Protein AF-A0A496PVQ5-F1 (afdb_monomer)

Nearest PDB structures (foldseek):
  4nqi-assembly2_D  TM=3.383E-01  e=2.224E+00  Dictyostelium discoideum
  4u5a-assembly3_C  TM=3.146E-01  e=4.032E+00  Plasmodium berghei
  6d9h-assembly1_R  TM=3.063E-01  e=6.619E+00  Homo sapiens

pLDDT: mean 90.66, std 7.84, range [56.62, 97.88]

Solvent-accessible surface area (backbone atoms only — not comparable to full-atom values): 7578 Å² total; per-residue (Å²): 128,60,59,67,60,47,43,50,32,51,51,50,24,54,51,23,47,52,48,16,53,54,24,42,53,49,15,70,74,68,69,40,65,67,32,41,52,50,16,52,53,23,45,51,49,22,54,53,32,42,46,55,51,30,56,72,55,42,36,48,53,65,66,71,50,60,70,91,80,43,55,76,66,55,45,52,54,45,51,56,25,43,56,54,33,52,58,52,48,53,53,50,52,52,50,52,54,52,50,49,53,50,47,47,67,79,41,65,88,81,63,89,79,72,60,63,67,58,51,53,50,49,54,54,42,68,72,43,41,29,36,48,46,46,49,64,72,50,88,79,119

Mean predicted aligned error: 4.45 Å

Secondary structure (DSSP, 8-state):
--HHHHHHHHHHHHHHHHHHHHHHHHHHHH--HHHHHHHHHHHHHHHHHHIIIIITTSHHHHHHS-GGGS-HHHHHHHHHHHHHHHHHHHHHHHHHHHHHHHHHHHTTTT----SHHHHHHHHHHHHHHHHHHHHHH-S--

Sequence (141 aa):
MSRSVRRAGVLLNYGSLVLMLVFFYAAKQTHANEFLIISVLALIVTIASCLYVHGKTGLWRLVHTNIENLDERETQVVHISLRRSYSAFSILCLLVILASELIEEYMSGTINISLLPAFACLLYLAHTLPSSLIAWTEREV

Foldseek 3Di:
DALVVLLVLLCLLVVLLVLLVVLVQVCVQPVDVVSVVSNVVSVVSNVVSCCVNCVVQCLLVLLPPDLVPDDPVSNVLNVVLLVVLVVVLVVVVVVLVVVVV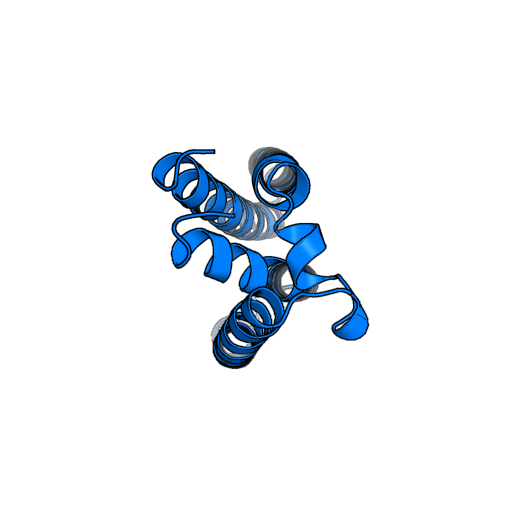VCCVVVPPRGDDDCVSVVVSSVVSNSCRSSSSCSNPDRHD

Radius of gyration: 17.24 Å; Cα contacts (8 Å, |Δi|>4): 117; chains: 1; bounding box: 43×27×49 Å

Structure (mmCIF, N/CA/C/O backbone):
data_AF-A0A496PVQ5-F1
#
_entry.id   AF-A0A496PVQ5-F1
#
loop_
_atom_site.group_PDB
_atom_site.id
_atom_site.type_symbol
_atom_site.label_atom_id
_atom_site.label_alt_id
_atom_site.label_comp_id
_atom_site.label_asym_id
_atom_site.label_entity_id
_atom_site.label_seq_id
_atom_site.pdbx_PDB_ins_code
_atom_site.Cartn_x
_atom_site.Cartn_y
_atom_site.Cartn_z
_atom_site.occupancy
_atom_site.B_iso_or_equiv
_atom_site.auth_seq_id
_atom_site.auth_comp_id
_atom_site.auth_asym_id
_atom_site.auth_atom_id
_atom_site.pdbx_PDB_model_num
ATOM 1 N N . MET A 1 1 ? -18.546 6.841 8.313 1.00 77.81 1 MET A N 1
ATOM 2 C CA . MET A 1 1 ? -18.430 6.453 6.880 1.00 77.81 1 MET A CA 1
ATOM 3 C C . MET A 1 1 ? -18.984 5.043 6.723 1.00 77.81 1 MET A C 1
ATOM 5 O O . MET A 1 1 ? -18.777 4.256 7.636 1.00 77.81 1 MET A O 1
ATOM 9 N N . SER A 1 2 ? -19.698 4.702 5.641 1.00 85.06 2 SER A N 1
ATOM 10 C CA . SER A 1 2 ? -20.220 3.330 5.505 1.00 85.06 2 SER A CA 1
ATOM 11 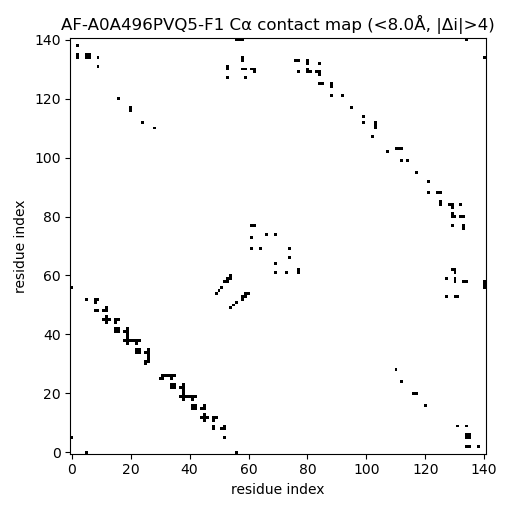C C . SER A 1 2 ? -19.080 2.318 5.325 1.00 85.06 2 SER A C 1
ATOM 13 O O . SER A 1 2 ? -18.033 2.630 4.747 1.00 85.06 2 SER A O 1
ATOM 15 N N . ARG A 1 3 ? -19.278 1.085 5.810 1.00 84.31 3 ARG A N 1
ATOM 16 C CA . ARG A 1 3 ? -18.266 0.015 5.758 1.00 84.31 3 ARG A CA 1
ATOM 17 C C . ARG A 1 3 ? -17.785 -0.267 4.331 1.00 84.31 3 ARG A C 1
ATOM 19 O O . ARG A 1 3 ? -16.593 -0.467 4.116 1.00 84.31 3 ARG A O 1
ATOM 26 N N . SER A 1 4 ? -18.697 -0.252 3.358 1.00 88.31 4 SER A N 1
ATOM 27 C CA . SER A 1 4 ? -18.379 -0.497 1.946 1.00 88.31 4 SER A CA 1
ATOM 28 C C . SER A 1 4 ? -17.478 0.588 1.361 1.00 88.31 4 SER A C 1
ATOM 30 O O . SER A 1 4 ? -16.488 0.265 0.712 1.00 88.31 4 SER A O 1
ATOM 32 N N . VAL A 1 5 ? -17.756 1.864 1.655 1.00 89.69 5 VAL A N 1
ATOM 33 C CA . VAL A 1 5 ? -16.930 2.993 1.189 1.00 89.69 5 VAL A CA 1
ATOM 34 C C . VAL A 1 5 ? -15.532 2.930 1.802 1.00 89.69 5 VAL A C 1
ATOM 36 O O . VAL A 1 5 ? -14.542 3.177 1.120 1.00 89.69 5 VAL A O 1
ATOM 39 N N . ARG A 1 6 ? -15.422 2.523 3.071 1.00 89.00 6 ARG A N 1
ATOM 40 C CA . ARG A 1 6 ? -14.129 2.355 3.745 1.00 89.00 6 ARG A CA 1
ATOM 41 C C . ARG A 1 6 ? -13.277 1.255 3.127 1.00 89.00 6 ARG A C 1
ATOM 43 O O . ARG A 1 6 ? -12.102 1.478 2.864 1.00 89.00 6 ARG A O 1
ATOM 50 N N . ARG A 1 7 ? -13.876 0.099 2.840 1.00 91.31 7 ARG A N 1
ATOM 51 C CA . ARG A 1 7 ? -13.192 -1.009 2.157 1.00 91.31 7 ARG A CA 1
ATOM 52 C C . ARG A 1 7 ? -12.761 -0.631 0.747 1.00 91.31 7 ARG A C 1
ATOM 54 O O . ARG A 1 7 ? -11.627 -0.907 0.378 1.00 91.31 7 ARG A O 1
ATOM 61 N N . ALA A 1 8 ? -13.635 0.038 -0.007 1.00 93.12 8 ALA A N 1
ATOM 62 C CA . ALA A 1 8 ? -13.294 0.553 -1.329 1.00 93.12 8 ALA A CA 1
ATOM 63 C C . ALA A 1 8 ? -12.118 1.539 -1.259 1.00 93.12 8 ALA A C 1
ATOM 65 O O . ALA A 1 8 ? -11.221 1.471 -2.088 1.00 93.12 8 ALA A O 1
ATOM 66 N N . GLY A 1 9 ? -12.078 2.389 -0.230 1.00 93.38 9 GLY A N 1
ATOM 67 C CA . GLY A 1 9 ? -10.959 3.292 0.017 1.00 93.38 9 GLY A CA 1
ATOM 68 C C . GLY A 1 9 ? -9.635 2.571 0.291 1.00 93.38 9 GLY A C 1
ATOM 69 O O . GLY A 1 9 ? -8.621 2.942 -0.289 1.00 93.38 9 GLY A O 1
ATOM 70 N N . VAL A 1 10 ? -9.638 1.522 1.123 1.00 94.56 10 VAL A N 1
ATOM 71 C CA . VAL A 1 10 ? -8.440 0.694 1.377 1.00 94.56 10 VAL A CA 1
ATOM 72 C C . VAL A 1 10 ? -7.976 -0.003 0.093 1.00 94.56 10 VAL A C 1
ATOM 74 O O . VAL A 1 10 ? -6.787 -0.000 -0.216 1.00 94.56 10 VAL A O 1
ATOM 77 N N . LEU A 1 11 ? -8.908 -0.563 -0.687 1.00 95.56 11 LEU A N 1
ATOM 78 C CA . LEU A 1 11 ? -8.588 -1.195 -1.971 1.00 95.56 11 LEU A CA 1
ATOM 79 C C . LEU A 1 11 ? -8.011 -0.194 -2.972 1.00 95.56 11 LEU A C 1
ATOM 81 O O . LEU A 1 11 ? -7.039 -0.512 -3.648 1.00 95.56 11 LEU A O 1
ATOM 85 N N . LEU A 1 12 ? -8.581 1.010 -3.048 1.00 96.25 12 LEU A N 1
ATOM 86 C CA . LEU A 1 12 ? -8.066 2.081 -3.893 1.00 96.25 12 LEU A CA 1
ATOM 87 C C . LEU A 1 12 ? -6.647 2.470 -3.474 1.00 96.25 12 LEU A C 1
ATOM 89 O O . LEU A 1 12 ? -5.794 2.608 -4.339 1.00 96.25 12 LEU A O 1
ATOM 93 N N . ASN A 1 13 ? -6.395 2.599 -2.170 1.00 96.25 13 ASN A N 1
ATOM 94 C CA . ASN A 1 13 ? -5.096 2.985 -1.630 1.00 96.25 13 ASN A CA 1
ATOM 95 C C . ASN A 1 13 ? -3.995 1.960 -1.945 1.00 96.25 13 ASN A C 1
ATOM 97 O O . ASN A 1 13 ? -2.939 2.315 -2.465 1.00 96.25 13 ASN A O 1
ATOM 101 N N . TYR A 1 14 ? -4.246 0.676 -1.687 1.00 95.88 14 TYR A N 1
ATOM 102 C CA . TYR A 1 14 ? -3.270 -0.368 -2.001 1.00 95.88 14 TYR A CA 1
ATOM 103 C C . TYR A 1 14 ? -3.179 -0.656 -3.498 1.00 95.88 14 TYR A C 1
ATOM 105 O O . TYR A 1 14 ? -2.087 -0.912 -4.002 1.00 95.88 14 TYR A O 1
ATOM 113 N N . GLY A 1 15 ? -4.284 -0.535 -4.234 1.00 96.94 15 GLY A N 1
ATOM 114 C CA . GLY A 1 15 ? -4.278 -0.601 -5.692 1.00 96.94 15 GLY A CA 1
ATOM 115 C C . GLY A 1 15 ? -3.414 0.500 -6.308 1.00 96.94 15 GLY A C 1
ATOM 116 O O . GLY A 1 15 ? -2.581 0.214 -7.164 1.00 96.94 15 GLY A O 1
ATOM 117 N N . SER A 1 16 ? -3.542 1.745 -5.838 1.00 97.06 16 SER A N 1
ATOM 118 C CA . SER A 1 16 ? -2.723 2.860 -6.321 1.00 97.06 16 SER A CA 1
ATOM 119 C C . SER A 1 16 ? -1.255 2.731 -5.916 1.00 97.06 16 SER A C 1
ATOM 121 O O . SER A 1 16 ? -0.390 3.085 -6.712 1.00 97.06 16 SER A O 1
ATOM 123 N N . LEU A 1 17 ? -0.955 2.164 -4.743 1.00 96.81 17 LEU A N 1
ATOM 124 C CA . LEU A 1 17 ? 0.420 1.882 -4.318 1.00 96.81 17 LEU A CA 1
ATOM 125 C C . LEU A 1 17 ? 1.097 0.849 -5.234 1.00 96.81 17 LEU A C 1
ATOM 127 O O . LEU A 1 17 ? 2.230 1.050 -5.670 1.00 96.81 17 LEU A O 1
ATOM 131 N N . VAL A 1 18 ? 0.394 -0.238 -5.568 1.00 96.19 18 VAL A N 1
ATOM 132 C CA . VAL A 1 18 ? 0.900 -1.261 -6.498 1.00 96.19 18 VAL A CA 1
ATOM 133 C C . VAL A 1 18 ? 1.077 -0.680 -7.899 1.00 96.19 18 VAL A C 1
ATOM 135 O O . VAL A 1 18 ? 2.125 -0.882 -8.507 1.00 96.19 18 VAL A O 1
ATOM 138 N N . LEU A 1 19 ? 0.097 0.083 -8.399 1.00 96.75 19 LEU A N 1
ATOM 139 C CA . LEU A 1 19 ? 0.209 0.758 -9.697 1.00 96.75 19 LEU A CA 1
ATOM 140 C C . LEU A 1 19 ? 1.419 1.691 -9.731 1.00 96.75 19 LEU A C 1
ATOM 142 O O . LEU A 1 19 ? 2.192 1.647 -10.683 1.00 96.75 19 LEU A O 1
ATOM 146 N N . MET A 1 20 ? 1.620 2.485 -8.678 1.00 96.81 20 MET A N 1
ATOM 147 C CA . MET A 1 20 ? 2.787 3.349 -8.558 1.00 96.81 20 MET A CA 1
ATOM 148 C C . MET A 1 20 ? 4.087 2.539 -8.674 1.00 96.81 20 MET A C 1
ATOM 150 O O . MET A 1 20 ? 4.944 2.908 -9.470 1.00 96.81 20 MET A O 1
ATOM 154 N N . LEU A 1 21 ? 4.229 1.417 -7.958 1.00 95.12 21 LEU A N 1
ATOM 155 C CA . LEU A 1 21 ? 5.433 0.578 -8.045 1.00 95.12 21 LEU A CA 1
ATOM 156 C C . LEU A 1 21 ? 5.660 0.029 -9.456 1.00 95.12 21 LEU A C 1
ATOM 158 O O . LEU A 1 21 ? 6.764 0.133 -9.988 1.00 95.12 21 LEU A O 1
ATOM 162 N N . VAL A 1 22 ? 4.621 -0.538 -10.071 1.00 94.69 22 VAL A N 1
ATOM 163 C CA . VAL A 1 22 ? 4.708 -1.140 -11.408 1.00 94.69 22 VAL A CA 1
ATOM 16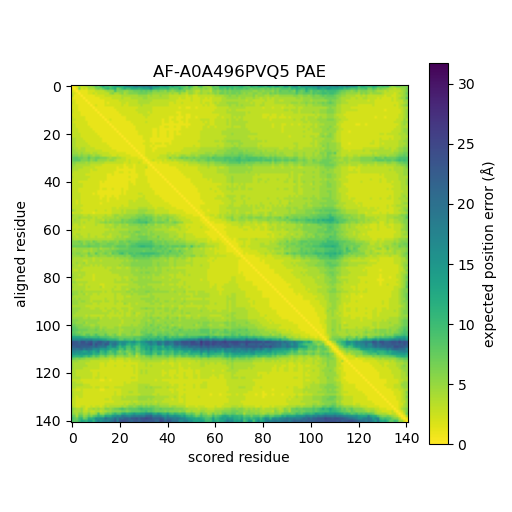4 C C . VAL A 1 22 ? 5.132 -0.098 -12.442 1.00 94.69 22 VAL A C 1
ATOM 166 O O . VAL A 1 22 ? 6.082 -0.325 -13.192 1.00 94.69 22 VAL A O 1
ATOM 169 N N . PHE A 1 23 ? 4.478 1.065 -12.453 1.00 96.38 23 PHE A N 1
ATOM 170 C CA . PHE A 1 23 ? 4.795 2.129 -13.402 1.00 96.38 23 PHE A CA 1
ATOM 171 C C . PHE A 1 23 ? 6.143 2.791 -13.119 1.00 96.38 23 PHE A C 1
ATOM 173 O O . PHE A 1 23 ? 6.836 3.155 -14.066 1.00 96.38 23 PHE A O 1
ATOM 180 N N . PHE A 1 24 ? 6.570 2.881 -11.857 1.00 94.56 24 PHE A N 1
ATOM 181 C CA . PHE A 1 24 ? 7.910 3.352 -11.515 1.00 94.56 24 PHE A CA 1
ATOM 182 C C . PHE A 1 24 ? 8.993 2.454 -12.126 1.00 94.56 24 PHE A C 1
ATOM 184 O O . PHE A 1 24 ? 9.916 2.946 -12.779 1.00 94.56 24 PHE A O 1
ATOM 191 N N . TYR A 1 25 ? 8.877 1.132 -11.963 1.00 91.38 25 TYR A N 1
ATOM 192 C CA . TYR A 1 25 ? 9.840 0.201 -12.553 1.00 91.38 25 TYR A CA 1
ATOM 193 C C . TYR A 1 25 ? 9.754 0.179 -14.082 1.00 91.38 25 TYR A C 1
ATOM 195 O O . TYR A 1 25 ? 10.794 0.181 -14.737 1.00 91.38 25 TYR A O 1
ATOM 203 N N . ALA A 1 26 ? 8.554 0.248 -14.668 1.00 92.12 26 ALA A N 1
ATOM 204 C CA . ALA A 1 26 ? 8.392 0.359 -16.119 1.00 92.12 26 ALA A CA 1
ATOM 205 C C . ALA A 1 26 ? 9.054 1.630 -16.679 1.00 92.12 26 ALA A C 1
ATOM 207 O O . ALA A 1 26 ? 9.765 1.563 -17.684 1.00 92.12 26 ALA A O 1
ATOM 208 N N . ALA A 1 27 ? 8.891 2.773 -16.003 1.00 93.56 27 ALA A N 1
ATOM 209 C CA . ALA A 1 27 ? 9.550 4.028 -16.356 1.00 93.56 27 ALA A CA 1
ATOM 210 C C . ALA A 1 27 ? 11.076 3.908 -16.269 1.00 93.56 27 ALA A C 1
ATOM 212 O O . ALA A 1 27 ? 11.779 4.369 -17.165 1.00 93.56 27 ALA A O 1
ATOM 213 N N . LYS A 1 28 ? 11.594 3.245 -15.225 1.00 89.62 28 LYS A N 1
ATOM 214 C CA . LYS A 1 28 ? 13.036 3.021 -15.056 1.00 89.62 28 LYS A CA 1
ATOM 215 C C . LYS A 1 28 ? 13.629 2.174 -16.187 1.00 89.62 28 LYS A C 1
ATOM 217 O O . LYS A 1 28 ? 14.743 2.462 -16.603 1.00 89.62 28 LYS A O 1
ATOM 222 N N . GLN A 1 29 ? 12.901 1.167 -16.673 1.00 89.12 29 GLN A N 1
ATOM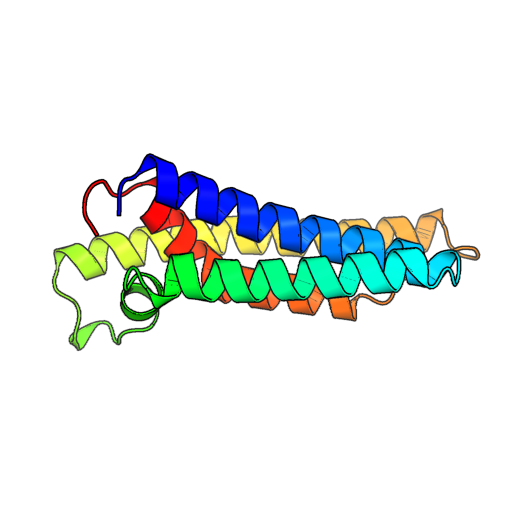 223 C CA . GLN A 1 29 ? 13.391 0.268 -17.727 1.00 89.12 29 GLN A CA 1
ATOM 224 C C . GLN A 1 29 ? 13.270 0.839 -19.135 1.00 89.12 29 GLN A C 1
ATOM 226 O O . GLN A 1 29 ? 14.147 0.648 -19.968 1.00 89.12 29 GLN A O 1
ATOM 231 N N . THR A 1 30 ? 12.157 1.506 -19.423 1.00 91.81 30 THR A N 1
ATOM 232 C CA . THR A 1 30 ? 11.867 2.004 -20.776 1.00 9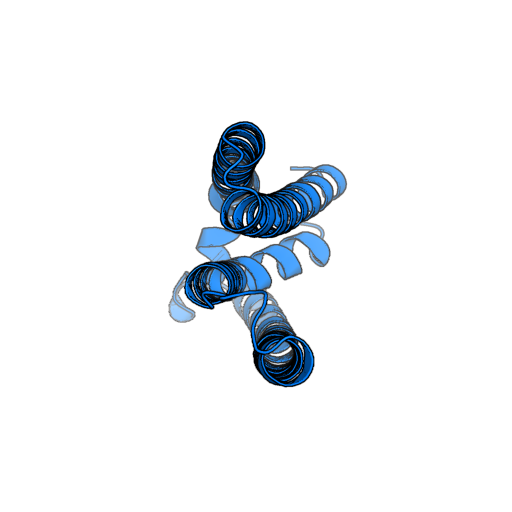1.81 30 THR A CA 1
ATOM 233 C C . THR A 1 30 ? 12.350 3.431 -20.999 1.00 91.81 30 THR A C 1
ATOM 235 O O . THR A 1 30 ? 12.372 3.893 -22.135 1.00 91.81 30 THR A O 1
ATOM 238 N N . HIS A 1 31 ? 12.691 4.149 -19.923 1.00 89.38 31 HIS A N 1
ATOM 239 C CA . HIS A 1 31 ? 12.946 5.591 -19.919 1.00 89.38 31 HIS A CA 1
ATOM 240 C C . HIS A 1 31 ? 11.774 6.429 -20.468 1.00 89.38 31 HIS A C 1
ATOM 242 O O . HIS A 1 31 ? 11.951 7.591 -20.835 1.00 89.38 31 HIS A O 1
ATOM 248 N N . ALA A 1 32 ? 10.561 5.865 -20.513 1.00 94.56 32 ALA A N 1
ATOM 249 C CA . ALA A 1 32 ? 9.378 6.555 -21.005 1.00 94.56 32 ALA A CA 1
ATOM 250 C C . ALA A 1 32 ? 8.787 7.482 -19.931 1.00 94.56 32 ALA A C 1
ATOM 252 O O . ALA A 1 32 ? 8.356 7.041 -18.860 1.00 94.56 32 ALA A O 1
ATOM 253 N N . ASN A 1 3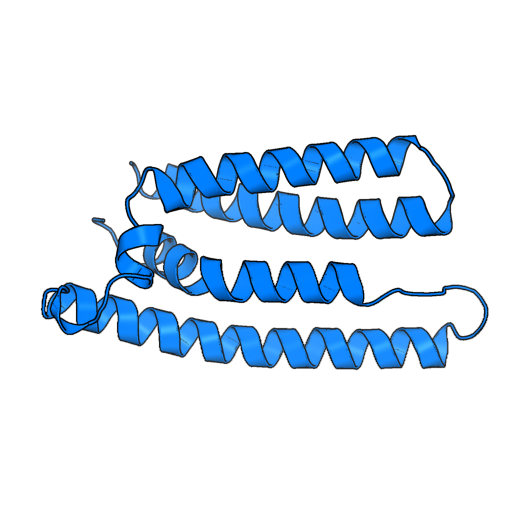3 ? 8.701 8.775 -20.254 1.00 95.50 33 ASN A N 1
ATOM 254 C CA . ASN A 1 33 ? 8.141 9.797 -19.363 1.00 95.50 33 ASN A CA 1
ATOM 255 C C . ASN A 1 33 ? 6.664 9.545 -19.017 1.00 95.50 33 ASN A C 1
ATOM 257 O O . ASN A 1 33 ? 6.218 9.908 -17.932 1.00 95.50 33 ASN A O 1
ATOM 261 N N . GLU A 1 34 ? 5.908 8.898 -19.905 1.00 96.62 34 GLU A N 1
ATOM 262 C CA . GLU A 1 34 ? 4.492 8.576 -19.694 1.00 96.62 34 GLU A CA 1
ATOM 263 C C . GLU A 1 34 ? 4.286 7.692 -18.457 1.00 96.62 34 GLU A C 1
ATOM 265 O O . GLU A 1 34 ? 3.443 7.990 -17.610 1.00 96.62 34 GLU A O 1
ATOM 270 N N . PHE A 1 35 ? 5.111 6.655 -18.286 1.00 97.12 35 PHE A N 1
ATOM 271 C CA . PHE A 1 35 ? 5.041 5.786 -17.111 1.00 97.12 35 PHE A CA 1
ATOM 272 C C . PHE A 1 35 ? 5.453 6.512 -15.832 1.00 97.12 35 PHE A C 1
ATOM 274 O O . PHE A 1 35 ? 4.861 6.277 -14.780 1.00 97.12 35 PHE A O 1
ATOM 281 N N . LEU A 1 36 ? 6.410 7.441 -15.913 1.00 95.94 36 LEU A N 1
ATOM 282 C CA . LEU A 1 36 ? 6.779 8.268 -14.767 1.00 95.94 36 LEU A CA 1
ATOM 283 C C . LEU A 1 36 ? 5.609 9.164 -14.338 1.00 95.94 36 LEU A C 1
ATOM 285 O O . LEU A 1 36 ? 5.299 9.237 -13.151 1.00 95.94 36 LEU A O 1
ATOM 289 N N . ILE A 1 37 ? 4.919 9.795 -15.293 1.00 97.19 37 ILE A N 1
ATOM 290 C CA . ILE A 1 37 ? 3.736 10.623 -15.020 1.00 97.19 37 ILE A CA 1
ATOM 291 C C . ILE A 1 37 ? 2.643 9.781 -14.352 1.00 97.19 37 ILE A C 1
ATOM 293 O O . ILE A 1 37 ? 2.110 10.185 -13.317 1.00 97.19 37 ILE A O 1
ATOM 297 N N . ILE A 1 38 ? 2.347 8.590 -14.883 1.00 97.44 38 ILE A N 1
ATOM 298 C CA . ILE A 1 38 ? 1.352 7.681 -14.294 1.00 97.44 38 ILE A CA 1
ATOM 299 C C . ILE A 1 38 ? 1.765 7.262 -12.877 1.00 97.44 38 ILE A C 1
ATOM 301 O O . ILE A 1 38 ? 0.933 7.277 -11.970 1.00 97.44 38 ILE A O 1
ATOM 305 N N . SER A 1 39 ? 3.044 6.949 -12.653 1.00 96.62 39 SER A N 1
ATOM 306 C CA . SER A 1 39 ? 3.575 6.615 -11.328 1.00 96.62 39 SER A CA 1
ATOM 307 C C . SER A 1 39 ? 3.378 7.759 -10.329 1.00 96.62 39 SER A C 1
ATOM 309 O O . SER A 1 39 ? 2.960 7.523 -9.197 1.00 96.62 39 SER A O 1
ATOM 311 N N . VAL A 1 40 ? 3.660 9.001 -10.727 1.00 97.06 40 VAL A N 1
ATOM 312 C CA . VAL A 1 40 ? 3.483 10.181 -9.866 1.00 97.06 40 VAL A CA 1
ATOM 313 C C . VAL A 1 40 ? 2.003 10.418 -9.561 1.00 97.06 40 VAL A C 1
ATOM 315 O O . VAL A 1 40 ? 1.647 10.666 -8.409 1.00 97.06 40 VAL A O 1
ATOM 318 N N . LEU A 1 41 ? 1.117 10.281 -10.551 1.00 97.88 41 LEU A N 1
ATOM 319 C CA . LEU A 1 41 ? -0.329 10.380 -10.333 1.00 97.88 41 LEU A CA 1
ATOM 320 C C . LEU A 1 41 ? -0.830 9.295 -9.372 1.00 97.88 41 LEU A C 1
ATOM 322 O O . LEU A 1 41 ? -1.593 9.591 -8.453 1.00 97.88 41 LEU A O 1
ATOM 326 N N . ALA A 1 42 ? -0.363 8.056 -9.527 1.00 97.75 42 ALA A N 1
ATOM 327 C CA . ALA A 1 42 ? -0.694 6.956 -8.628 1.00 97.75 42 ALA A CA 1
ATOM 328 C C . ALA A 1 42 ? -0.192 7.210 -7.193 1.00 97.75 42 ALA A C 1
ATOM 330 O O . ALA A 1 42 ? -0.906 6.913 -6.231 1.00 97.75 42 ALA A O 1
ATOM 331 N N . LEU A 1 43 ? 0.980 7.832 -7.024 1.00 97.12 43 LEU A N 1
ATOM 332 C CA . LEU A 1 43 ? 1.469 8.272 -5.714 1.00 97.12 43 LEU A CA 1
ATOM 333 C C . LEU A 1 43 ? 0.549 9.334 -5.093 1.00 97.12 43 LEU A C 1
ATOM 335 O O . LEU A 1 43 ? 0.174 9.210 -3.927 1.00 97.12 43 LEU A O 1
ATOM 339 N N . ILE A 1 44 ? 0.125 10.341 -5.863 1.00 97.88 44 ILE A N 1
ATOM 340 C CA . ILE A 1 44 ? -0.809 11.377 -5.390 1.00 97.88 44 ILE A CA 1
ATOM 341 C C . ILE A 1 44 ? -2.135 10.746 -4.951 1.00 97.88 44 ILE A C 1
ATOM 343 O O . ILE A 1 44 ? -2.638 11.065 -3.874 1.00 97.88 44 ILE A O 1
ATOM 347 N N . VAL A 1 45 ? -2.678 9.808 -5.733 1.00 97.56 45 VAL A N 1
ATOM 348 C CA . VAL A 1 45 ? -3.896 9.062 -5.374 1.00 97.56 45 VAL A CA 1
ATOM 349 C C . VAL A 1 45 ? -3.683 8.233 -4.107 1.00 97.56 45 VAL A C 1
ATOM 351 O O . VAL A 1 45 ? -4.566 8.198 -3.249 1.00 97.56 45 VAL A O 1
ATOM 354 N N . THR A 1 46 ? -2.511 7.618 -3.933 1.00 96.88 46 THR A N 1
ATOM 355 C CA . THR A 1 46 ? -2.161 6.870 -2.714 1.00 96.88 46 THR A CA 1
ATOM 356 C C . THR A 1 46 ? -2.157 7.790 -1.496 1.00 96.88 46 THR A C 1
ATOM 358 O O . THR A 1 46 ? -2.797 7.489 -0.493 1.00 96.88 46 THR A O 1
ATOM 361 N N . ILE A 1 47 ? -1.526 8.960 -1.583 1.00 95.75 47 ILE A N 1
ATOM 362 C CA . ILE A 1 47 ? -1.495 9.930 -0.482 1.00 95.75 47 ILE A CA 1
ATOM 363 C C . ILE A 1 47 ? -2.903 10.469 -0.192 1.00 95.75 47 ILE A C 1
ATOM 365 O O . ILE A 1 47 ? -3.341 10.469 0.959 1.00 95.75 47 ILE A O 1
ATOM 369 N N . ALA A 1 48 ? -3.649 10.881 -1.219 1.00 96.00 48 ALA A N 1
ATOM 370 C CA . ALA A 1 48 ? -4.994 11.429 -1.060 1.00 96.00 48 ALA A CA 1
ATOM 371 C C . ALA A 1 48 ? -5.968 10.401 -0.461 1.00 96.00 48 ALA A C 1
ATOM 373 O O . ALA A 1 48 ? -6.702 10.709 0.481 1.00 96.00 48 ALA A O 1
ATOM 374 N N . SER A 1 49 ? -5.943 9.162 -0.961 1.00 95.12 49 SER A N 1
ATOM 375 C CA . SER A 1 49 ? -6.739 8.064 -0.404 1.00 95.12 49 SER A CA 1
ATOM 376 C C . SER A 1 49 ? -6.308 7.723 1.020 1.00 95.12 49 SER A C 1
ATOM 378 O O . SER A 1 49 ? -7.172 7.479 1.856 1.00 95.12 49 SER A O 1
ATOM 380 N N . CYS A 1 50 ? -5.012 7.796 1.339 1.00 93.88 50 CYS A N 1
ATOM 381 C CA . CYS A 1 50 ? -4.512 7.572 2.691 1.00 93.88 50 CYS A CA 1
ATOM 382 C C . CYS A 1 50 ? -5.114 8.575 3.682 1.00 93.88 50 CYS A C 1
ATOM 384 O O . CYS A 1 50 ? -5.698 8.194 4.697 1.00 93.88 50 CYS A O 1
ATOM 386 N N . LEU A 1 51 ? -5.029 9.867 3.359 1.00 93.56 51 LEU A N 1
ATOM 387 C CA . LEU A 1 51 ? -5.564 10.941 4.196 1.00 93.56 51 LEU A CA 1
ATOM 388 C C . LEU A 1 51 ? -7.085 10.828 4.351 1.00 93.56 51 LEU A C 1
ATOM 390 O O . LEU A 1 51 ? -7.619 11.007 5.448 1.00 93.56 51 LEU A O 1
ATOM 394 N N . TYR A 1 52 ? -7.788 10.481 3.273 1.00 92.06 52 TYR A N 1
ATOM 395 C CA . TYR A 1 52 ? -9.236 10.304 3.302 1.00 92.06 52 TYR A CA 1
ATOM 396 C C . TYR A 1 52 ? -9.664 9.082 4.124 1.00 92.06 52 TYR A C 1
ATOM 398 O O . TYR A 1 52 ? -10.591 9.173 4.925 1.00 92.06 52 TYR A O 1
ATOM 406 N N . VAL A 1 53 ? -9.008 7.936 3.944 1.00 91.56 53 VAL A N 1
ATOM 407 C CA . VAL A 1 53 ? -9.407 6.677 4.582 1.00 91.56 53 VAL A CA 1
ATOM 408 C C . VAL A 1 53 ? -8.906 6.597 6.008 1.00 91.56 53 VAL A C 1
ATOM 410 O O . VAL A 1 53 ? -9.694 6.247 6.875 1.00 91.56 53 VAL A O 1
ATOM 413 N N . HIS A 1 54 ? -7.645 6.922 6.276 1.00 91.69 54 HIS A N 1
ATOM 414 C CA . HIS A 1 54 ? -7.033 6.742 7.594 1.00 91.69 54 HIS A CA 1
ATOM 415 C C . HIS A 1 54 ? -7.109 8.005 8.447 1.00 91.69 54 HIS A C 1
ATOM 417 O O . HIS A 1 54 ? -7.400 7.919 9.640 1.00 91.69 54 HIS A O 1
ATOM 423 N N . GLY A 1 55 ? -6.898 9.175 7.840 1.00 88.31 55 GLY A N 1
ATOM 424 C CA . GLY A 1 55 ? -6.969 10.458 8.538 1.00 88.31 55 GLY A CA 1
ATOM 425 C C . GLY A 1 55 ? -8.401 10.813 8.936 1.00 88.31 55 GLY A C 1
ATOM 426 O O . GLY A 1 55 ? -8.701 10.971 10.117 1.00 88.31 55 GLY A O 1
ATOM 427 N N . LYS A 1 56 ? -9.318 10.884 7.962 1.00 86.56 56 LYS A N 1
ATOM 428 C CA . LYS A 1 56 ? -10.698 11.353 8.200 1.00 86.56 56 LYS A CA 1
ATOM 429 C C . LYS A 1 56 ? -11.534 10.418 9.079 1.00 86.56 56 LYS A C 1
ATOM 431 O O . LYS A 1 56 ? -12.455 10.879 9.743 1.00 86.56 56 LYS A O 1
ATOM 436 N N . THR A 1 57 ? -11.257 9.116 9.065 1.00 85.94 57 THR A N 1
ATOM 437 C CA . THR A 1 57 ? -12.007 8.135 9.871 1.00 85.94 57 THR A CA 1
ATOM 438 C C . THR A 1 57 ? -11.470 7.982 11.292 1.00 85.94 57 THR A C 1
ATOM 440 O O . THR A 1 57 ? -12.038 7.220 12.061 1.00 85.94 57 THR A O 1
ATOM 443 N N . GLY A 1 58 ? -10.363 8.645 11.642 1.00 87.25 58 GLY A N 1
ATOM 444 C CA . GLY A 1 58 ? -9.721 8.479 12.947 1.00 87.25 58 GLY A CA 1
ATOM 445 C C . GLY A 1 58 ? -8.983 7.148 13.127 1.00 87.25 58 GLY A C 1
ATOM 446 O O . GLY A 1 58 ? -8.324 6.966 14.147 1.00 87.25 58 GLY A O 1
ATOM 447 N N . LEU A 1 59 ? -9.005 6.247 12.135 1.00 89.56 59 LEU A N 1
ATOM 448 C CA . LEU A 1 59 ? -8.276 4.975 12.182 1.00 89.56 59 LEU A CA 1
ATOM 449 C C . LEU A 1 59 ? -6.770 5.163 12.359 1.00 89.56 59 LEU A C 1
ATOM 451 O O . LEU A 1 59 ? -6.126 4.371 13.043 1.00 89.56 59 LEU A O 1
ATOM 455 N N . TRP A 1 60 ? -6.209 6.215 11.753 1.00 92.44 60 TRP A N 1
ATOM 456 C CA . TRP A 1 60 ? -4.805 6.562 11.945 1.00 92.44 60 TRP A CA 1
ATOM 457 C C . TRP A 1 60 ? -4.506 6.849 13.416 1.00 92.44 60 TRP A C 1
ATOM 459 O O . TRP A 1 60 ? -3.558 6.297 13.971 1.00 92.44 60 TRP A O 1
ATOM 469 N N . ARG A 1 61 ? -5.352 7.671 14.053 1.00 92.19 61 ARG A N 1
ATOM 470 C CA . ARG A 1 61 ? -5.238 8.014 15.473 1.00 92.19 61 ARG A CA 1
ATOM 471 C C . ARG A 1 61 ? -5.362 6.762 16.331 1.00 92.19 61 ARG A C 1
ATOM 473 O O . ARG A 1 61 ? -4.518 6.565 17.189 1.00 92.19 61 ARG A O 1
ATOM 480 N N . LEU A 1 62 ? -6.352 5.911 16.071 1.00 91.81 62 LEU A N 1
ATOM 481 C CA . LEU A 1 62 ? -6.602 4.700 16.856 1.0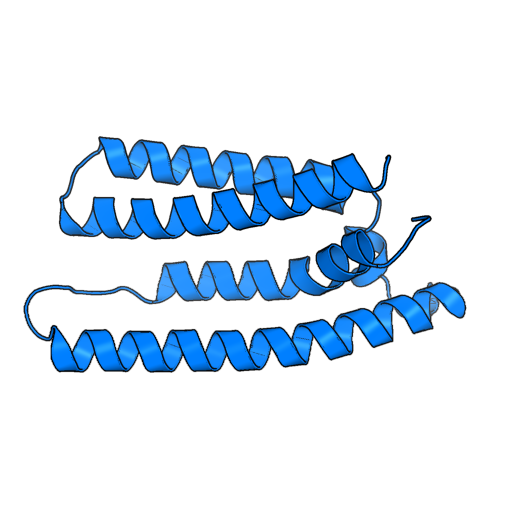0 91.81 62 LEU A CA 1
ATOM 482 C C . LEU A 1 62 ? -5.362 3.793 16.946 1.00 91.81 62 LEU A C 1
ATOM 484 O O . LEU A 1 62 ? -5.025 3.315 18.020 1.00 91.81 62 LEU A O 1
ATOM 488 N N . VAL A 1 63 ? -4.648 3.599 15.834 1.00 93.00 63 VAL A N 1
ATOM 489 C CA . VAL A 1 63 ? -3.459 2.727 15.788 1.00 93.00 63 VAL A CA 1
ATOM 490 C C . VAL A 1 63 ? -2.192 3.394 16.341 1.00 93.00 63 VAL A C 1
ATOM 492 O O . VAL A 1 63 ? -1.296 2.693 16.799 1.00 93.00 63 VAL A O 1
ATOM 495 N N . HIS A 1 64 ? -2.103 4.726 16.308 1.00 92.69 64 HIS A N 1
ATOM 496 C CA . HIS A 1 64 ? -0.911 5.479 16.733 1.00 92.69 64 HIS A CA 1
ATOM 497 C C . HIS A 1 64 ? -1.070 6.167 18.098 1.00 92.69 64 HIS A C 1
ATOM 499 O O . HIS A 1 64 ? -0.190 6.916 18.517 1.00 92.69 64 HIS A O 1
ATOM 505 N N . THR A 1 65 ? -2.190 5.950 18.786 1.00 93.12 65 THR A N 1
ATOM 506 C CA . THR A 1 65 ? -2.413 6.465 20.141 1.00 93.12 65 THR A CA 1
ATOM 507 C C . THR A 1 65 ? -1.750 5.535 21.153 1.00 93.12 65 THR A C 1
ATOM 509 O O . THR A 1 65 ? -1.785 4.316 20.998 1.00 93.12 65 THR A O 1
ATOM 512 N N . ASN A 1 66 ? -1.142 6.108 22.195 1.00 92.06 66 ASN A N 1
ATOM 513 C CA . ASN A 1 66 ? -0.571 5.325 23.292 1.00 92.06 66 ASN A CA 1
ATOM 514 C C . ASN A 1 66 ? -1.654 4.470 23.963 1.00 92.06 66 ASN A C 1
ATOM 516 O O . ASN A 1 66 ? -2.754 4.960 24.203 1.00 92.06 66 ASN A O 1
ATOM 520 N N . ILE A 1 67 ? -1.309 3.229 24.322 1.00 89.88 67 ILE A N 1
ATOM 521 C CA . ILE A 1 67 ? -2.239 2.242 24.901 1.00 89.88 67 ILE A CA 1
ATOM 522 C C . ILE A 1 67 ? -2.950 2.781 26.155 1.00 89.88 67 ILE A C 1
ATOM 524 O O . ILE A 1 67 ? -4.120 2.495 26.357 1.00 89.88 67 ILE A O 1
ATOM 528 N N . GLU A 1 68 ? -2.284 3.620 26.953 1.00 92.25 68 GLU A N 1
ATOM 529 C CA . GLU A 1 68 ? -2.856 4.250 28.158 1.00 92.25 68 GLU A CA 1
ATOM 530 C C . GLU A 1 68 ? -4.053 5.174 27.878 1.00 92.25 68 GLU A C 1
ATOM 532 O O . GLU A 1 68 ? -4.855 5.431 28.771 1.00 92.25 68 GLU A O 1
ATOM 537 N N . ASN A 1 69 ? -4.170 5.681 26.647 1.00 93.44 69 ASN A N 1
ATOM 538 C CA . ASN A 1 69 ? -5.244 6.579 26.222 1.00 93.44 69 ASN A CA 1
ATOM 539 C C . ASN A 1 69 ? -6.339 5.861 25.418 1.00 93.44 69 ASN A C 1
ATOM 541 O O . ASN A 1 69 ? -7.237 6.528 24.905 1.00 93.44 69 ASN A O 1
ATOM 545 N N . LEU A 1 70 ? -6.241 4.540 25.255 1.00 91.88 70 LEU A N 1
ATOM 546 C CA . LEU A 1 70 ? -7.247 3.722 24.585 1.00 91.88 70 LEU A CA 1
ATOM 547 C C . LEU A 1 70 ? -8.175 3.098 25.621 1.00 91.88 70 LEU A C 1
ATOM 549 O O . LEU A 1 70 ? -7.741 2.701 26.705 1.00 91.88 70 LEU A O 1
ATOM 553 N N . ASP A 1 71 ? -9.450 2.958 25.276 1.00 93.69 71 ASP A N 1
ATOM 554 C CA . ASP A 1 71 ? -10.346 2.147 26.092 1.00 93.69 71 ASP A CA 1
ATOM 555 C C . ASP A 1 71 ? -9.991 0.641 25.988 1.00 93.69 71 ASP A C 1
ATOM 557 O O . ASP A 1 71 ? -9.178 0.205 25.159 1.00 93.69 71 ASP A O 1
ATOM 561 N N . GLU A 1 72 ? -10.566 -0.193 26.862 1.00 92.06 72 GLU A N 1
ATOM 562 C CA . GLU A 1 72 ? -10.266 -1.634 26.889 1.00 92.06 72 GLU A CA 1
ATOM 563 C C . GLU A 1 72 ? -10.614 -2.321 25.556 1.00 92.06 72 GLU A C 1
ATOM 565 O O . GLU A 1 72 ? -9.890 -3.205 25.082 1.00 92.06 72 GLU A O 1
ATOM 570 N N . ARG A 1 73 ? -11.697 -1.883 24.906 1.00 91.12 73 ARG A N 1
ATOM 571 C CA . ARG A 1 73 ? -12.170 -2.450 23.642 1.00 91.12 73 ARG A CA 1
ATOM 572 C C . ARG A 1 73 ? -11.249 -2.059 22.487 1.00 91.12 73 ARG A C 1
ATOM 574 O O . ARG A 1 73 ? -10.864 -2.917 21.694 1.00 91.12 73 ARG A O 1
ATOM 581 N N . GLU A 1 74 ? -10.883 -0.792 22.390 1.00 91.50 74 GLU A N 1
ATOM 582 C CA . GLU A 1 74 ? -9.937 -0.231 21.434 1.00 91.50 74 GLU A CA 1
ATOM 583 C C . GLU A 1 74 ? -8.578 -0.910 21.573 1.00 91.50 74 GLU A C 1
ATOM 585 O O . GLU A 1 74 ? -8.007 -1.341 20.572 1.00 91.50 74 GLU A O 1
ATOM 590 N N . THR A 1 75 ? -8.107 -1.114 22.805 1.00 93.12 75 THR A N 1
ATOM 591 C CA . THR A 1 75 ? -6.860 -1.834 23.084 1.00 93.12 75 THR A CA 1
ATOM 592 C C . THR A 1 75 ? -6.900 -3.256 22.527 1.00 93.12 75 THR A C 1
ATOM 594 O O . THR A 1 75 ? -5.969 -3.678 21.834 1.00 93.12 75 THR A O 1
ATOM 597 N N . GLN A 1 76 ? -7.988 -3.999 22.756 1.00 93.06 76 GLN A N 1
ATOM 598 C CA . GLN A 1 76 ? -8.151 -5.349 22.206 1.00 93.06 76 GLN A CA 1
ATOM 599 C C . GLN A 1 76 ? -8.173 -5.348 20.669 1.00 93.06 76 GLN A C 1
ATOM 601 O O . GLN A 1 76 ? -7.487 -6.160 20.037 1.00 93.06 76 GLN A O 1
ATOM 606 N N . VAL A 1 77 ? -8.918 -4.424 20.055 1.00 93.12 77 VAL A N 1
ATOM 607 C CA . VAL A 1 77 ? -9.028 -4.296 18.592 1.00 93.12 77 VAL A CA 1
ATOM 608 C C . VAL A 1 77 ? -7.678 -3.943 17.964 1.00 93.12 77 VAL A C 1
ATOM 610 O O . VAL A 1 77 ? -7.267 -4.581 16.987 1.00 93.12 77 VAL A O 1
ATOM 613 N N . VAL A 1 78 ? -6.958 -2.973 18.532 1.00 93.50 78 VAL A N 1
ATOM 614 C CA . VAL A 1 78 ? -5.630 -2.548 18.073 1.00 93.50 78 VAL A CA 1
ATOM 615 C C . VAL A 1 78 ? -4.625 -3.682 18.237 1.00 93.50 78 VAL A C 1
ATOM 617 O O . VAL A 1 78 ? -3.923 -3.999 17.279 1.00 93.50 78 VAL A O 1
ATOM 620 N N . HIS A 1 79 ? -4.602 -4.368 19.380 1.00 93.75 79 HIS A N 1
ATOM 621 C CA . HIS A 1 79 ? -3.681 -5.479 19.621 1.00 93.75 79 HIS A CA 1
ATOM 622 C C . HIS A 1 79 ? -3.886 -6.638 18.631 1.00 93.75 79 HIS A C 1
ATOM 624 O O . HIS A 1 79 ? -2.924 -7.132 18.034 1.00 93.75 79 HIS A O 1
ATOM 630 N N . ILE A 1 80 ? -5.137 -7.054 18.391 1.00 93.31 80 ILE A N 1
ATOM 631 C CA . ILE A 1 80 ? -5.454 -8.102 17.404 1.00 93.31 80 ILE A CA 1
ATOM 632 C C . ILE A 1 80 ? -5.031 -7.663 15.998 1.00 93.31 80 ILE A C 1
ATOM 634 O O . ILE A 1 80 ? -4.458 -8.458 15.243 1.00 93.31 80 ILE A O 1
ATOM 638 N N . SER A 1 81 ? -5.295 -6.406 15.648 1.00 94.06 81 SER A N 1
ATOM 639 C CA . SER A 1 81 ? -4.993 -5.860 14.325 1.00 94.06 81 SER A CA 1
ATOM 640 C C . SER A 1 81 ? -3.494 -5.716 14.091 1.00 94.06 81 SER A C 1
ATOM 642 O O . SER A 1 81 ? -3.017 -6.112 13.027 1.00 94.06 81 SER A O 1
ATOM 644 N N . LEU A 1 82 ? -2.739 -5.243 15.085 1.00 93.75 82 LEU A N 1
ATOM 645 C CA . LEU A 1 82 ? -1.278 -5.183 15.061 1.00 93.75 82 LEU A CA 1
ATOM 646 C C . LEU A 1 82 ? -0.689 -6.580 14.904 1.00 93.75 82 LEU A C 1
ATOM 648 O O . LEU A 1 82 ? 0.064 -6.806 13.963 1.00 93.75 82 LEU A O 1
ATOM 652 N N . ARG A 1 83 ? -1.082 -7.546 15.746 1.00 94.56 83 ARG A N 1
ATOM 653 C CA . ARG A 1 83 ? -0.570 -8.923 15.672 1.00 94.56 83 ARG A CA 1
ATOM 654 C C . ARG A 1 83 ? -0.762 -9.525 14.280 1.00 94.56 83 ARG A C 1
ATOM 656 O O . ARG A 1 83 ? 0.187 -10.055 13.708 1.00 94.56 83 ARG A O 1
ATOM 663 N N . ARG A 1 84 ? -1.972 -9.422 13.718 1.00 94.06 84 ARG A N 1
ATOM 664 C CA . ARG A 1 84 ? -2.268 -9.926 12.365 1.00 94.06 84 ARG A CA 1
ATOM 665 C C . ARG A 1 84 ? -1.472 -9.190 11.290 1.00 94.06 84 ARG A C 1
ATOM 667 O O . ARG A 1 84 ? -0.962 -9.827 10.373 1.00 94.06 84 ARG A O 1
ATOM 674 N N . SER A 1 85 ? -1.348 -7.872 11.419 1.00 94.50 85 SER A N 1
ATOM 675 C CA . SER A 1 85 ? -0.614 -7.040 10.466 1.00 94.50 85 SER A CA 1
ATOM 676 C C . SER A 1 85 ? 0.875 -7.351 10.474 1.00 94.50 85 SER A C 1
ATOM 678 O O . SER A 1 85 ? 1.443 -7.521 9.407 1.00 94.50 85 SER A O 1
ATOM 680 N N . TYR A 1 86 ? 1.497 -7.521 11.642 1.00 93.94 86 TYR A N 1
ATOM 681 C CA . TYR A 1 86 ? 2.906 -7.902 11.737 1.00 93.94 86 TYR A CA 1
ATOM 682 C C . TYR A 1 86 ? 3.178 -9.281 11.138 1.00 93.94 86 TYR A C 1
ATOM 684 O O . TYR A 1 86 ? 4.168 -9.437 10.429 1.00 93.94 86 TYR A O 1
ATOM 692 N N . SER A 1 87 ? 2.299 -10.264 11.365 1.00 94.50 87 SER A N 1
ATOM 693 C CA . SER A 1 87 ? 2.436 -11.583 10.734 1.00 94.50 87 SER A CA 1
ATOM 694 C C . SER A 1 87 ? 2.327 -11.514 9.20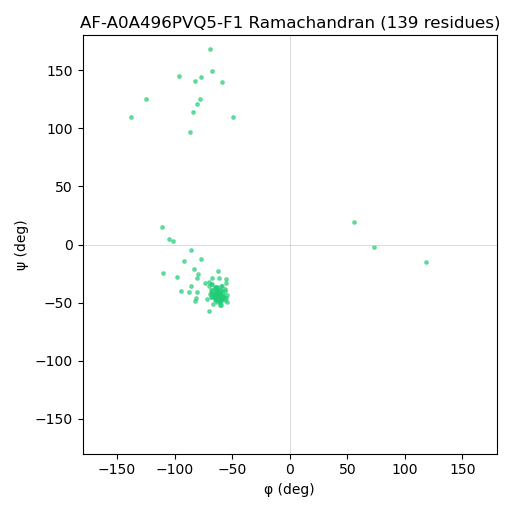9 1.00 94.50 87 SER A C 1
ATOM 696 O O . SER A 1 87 ? 3.104 -12.155 8.513 1.00 94.50 87 SER A O 1
ATOM 698 N N . ALA A 1 88 ? 1.387 -10.732 8.672 1.00 93.25 88 ALA A N 1
ATOM 699 C CA . ALA A 1 88 ? 1.273 -10.546 7.226 1.00 93.25 88 ALA A CA 1
ATOM 700 C C . ALA A 1 88 ? 2.461 -9.752 6.656 1.00 93.25 88 ALA A C 1
ATOM 702 O O . ALA A 1 88 ? 3.008 -10.114 5.618 1.00 93.25 88 ALA A O 1
ATOM 703 N N . PHE A 1 89 ? 2.884 -8.697 7.351 1.00 94.50 89 PHE A N 1
ATOM 704 C CA . PHE A 1 89 ? 4.000 -7.844 6.963 1.00 94.50 89 PHE A CA 1
ATOM 705 C C . PHE A 1 89 ? 5.321 -8.613 6.908 1.00 94.50 89 PHE A C 1
ATOM 707 O O . PHE A 1 89 ? 6.047 -8.479 5.931 1.00 94.50 89 PHE A O 1
ATOM 714 N N . SER A 1 90 ? 5.621 -9.460 7.898 1.00 94.44 90 SER A N 1
ATOM 715 C CA . SER A 1 90 ? 6.857 -10.251 7.896 1.00 94.44 90 SER A CA 1
ATOM 716 C C . SER A 1 90 ? 6.913 -11.230 6.722 1.00 94.44 90 SER A C 1
ATOM 718 O O . SER A 1 90 ? 7.948 -11.332 6.065 1.00 94.44 90 SER A O 1
ATOM 720 N N . ILE A 1 91 ? 5.793 -11.886 6.403 1.00 95.62 91 ILE A N 1
ATOM 721 C CA . ILE A 1 91 ? 5.677 -12.755 5.225 1.00 95.62 91 ILE A CA 1
ATOM 722 C C . ILE A 1 91 ? 5.886 -11.941 3.943 1.00 95.62 91 ILE A C 1
ATOM 724 O O . ILE A 1 91 ? 6.650 -12.358 3.076 1.00 95.62 91 ILE A O 1
ATOM 728 N N . LEU A 1 92 ? 5.259 -10.767 3.824 1.00 93.75 92 LEU A N 1
ATOM 729 C CA . LEU A 1 92 ? 5.425 -9.893 2.659 1.00 93.75 92 LEU A CA 1
ATOM 730 C C . LEU A 1 92 ? 6.869 -9.408 2.494 1.00 93.75 92 LEU A C 1
ATOM 732 O O . LEU A 1 92 ? 7.382 -9.436 1.381 1.00 93.75 92 LEU A O 1
ATOM 736 N N . CYS A 1 93 ? 7.544 -9.021 3.577 1.00 93.81 93 CYS A N 1
ATOM 737 C CA . CYS A 1 93 ? 8.958 -8.649 3.542 1.00 93.81 93 CYS A CA 1
ATOM 738 C C . CYS A 1 93 ? 9.829 -9.798 3.031 1.00 93.81 93 CYS A C 1
ATOM 740 O O . CYS A 1 93 ? 10.651 -9.586 2.144 1.00 93.81 93 CYS A O 1
ATOM 742 N N . LEU A 1 94 ? 9.621 -11.014 3.547 1.00 94.31 94 LEU A N 1
ATOM 743 C CA . LEU A 1 94 ? 10.348 -12.199 3.088 1.00 94.31 94 LEU A CA 1
ATOM 744 C C . LEU A 1 94 ? 10.105 -12.472 1.602 1.00 94.31 94 LEU A C 1
ATOM 746 O O . LEU A 1 94 ? 11.056 -12.740 0.876 1.00 94.31 94 LEU A O 1
ATOM 750 N N . LEU A 1 95 ? 8.858 -12.362 1.137 1.00 94.19 95 LEU A N 1
ATOM 751 C CA . LEU A 1 95 ? 8.524 -12.542 -0.275 1.00 94.19 95 LEU A CA 1
ATOM 752 C C . LEU A 1 95 ? 9.182 -11.487 -1.166 1.00 94.19 95 LEU A C 1
ATOM 754 O O . LEU A 1 95 ? 9.689 -11.839 -2.223 1.00 94.19 95 LEU A O 1
ATOM 758 N N . VAL A 1 96 ? 9.191 -10.216 -0.754 1.00 91.31 96 VAL A N 1
ATOM 759 C CA . VAL A 1 96 ? 9.825 -9.134 -1.523 1.00 91.31 96 VAL A CA 1
ATOM 760 C C . VAL A 1 96 ? 11.333 -9.344 -1.622 1.00 91.31 96 VAL A C 1
ATOM 762 O O . VAL A 1 96 ? 11.867 -9.238 -2.721 1.00 91.31 96 VAL A O 1
ATOM 765 N N . ILE A 1 97 ? 11.999 -9.685 -0.513 1.00 91.50 97 ILE A N 1
ATOM 766 C CA . ILE A 1 97 ? 13.445 -9.955 -0.492 1.00 91.50 97 ILE A CA 1
ATOM 767 C C . ILE A 1 97 ? 13.773 -11.179 -1.354 1.00 91.50 97 ILE A C 1
ATOM 769 O O . ILE A 1 97 ? 14.662 -11.129 -2.197 1.00 91.50 97 ILE A O 1
ATOM 773 N N . LEU A 1 98 ? 13.032 -12.277 -1.195 1.00 92.00 98 LEU A N 1
ATOM 774 C CA . LEU A 1 98 ? 13.278 -13.486 -1.978 1.00 92.00 98 LEU A CA 1
ATOM 775 C C . LEU A 1 98 ? 13.034 -13.246 -3.474 1.00 92.00 98 LEU A C 1
ATOM 777 O O . LEU A 1 98 ? 13.818 -13.689 -4.307 1.00 92.00 98 LEU A O 1
ATOM 781 N N . ALA A 1 99 ? 11.962 -12.532 -3.823 1.00 89.56 99 ALA A N 1
ATOM 782 C CA . ALA A 1 99 ? 11.664 -12.196 -5.207 1.00 89.56 99 ALA A CA 1
ATOM 783 C C . ALA A 1 99 ? 12.737 -11.289 -5.817 1.00 89.56 99 ALA A C 1
ATOM 785 O O . ALA A 1 99 ? 13.078 -11.480 -6.980 1.00 89.56 99 ALA A O 1
ATOM 786 N N . SER A 1 100 ? 13.285 -10.328 -5.065 1.00 85.75 100 SER A N 1
ATOM 787 C CA . SER A 1 100 ? 14.346 -9.467 -5.585 1.00 85.75 100 SER A CA 1
ATOM 788 C C . SER A 1 100 ? 15.631 -10.227 -5.870 1.00 85.75 100 SER A C 1
ATOM 790 O O . SER A 1 100 ? 16.185 -10.047 -6.948 1.00 85.75 100 SER A O 1
ATOM 792 N N . GLU A 1 101 ? 16.049 -11.108 -4.959 1.00 88.00 101 GLU A N 1
ATOM 793 C CA . GLU A 1 101 ? 17.240 -11.948 -5.143 1.00 88.00 101 GLU A CA 1
ATOM 794 C C . GLU A 1 101 ? 17.066 -12.896 -6.336 1.00 88.00 101 GLU A C 1
ATOM 796 O O . GLU A 1 101 ? 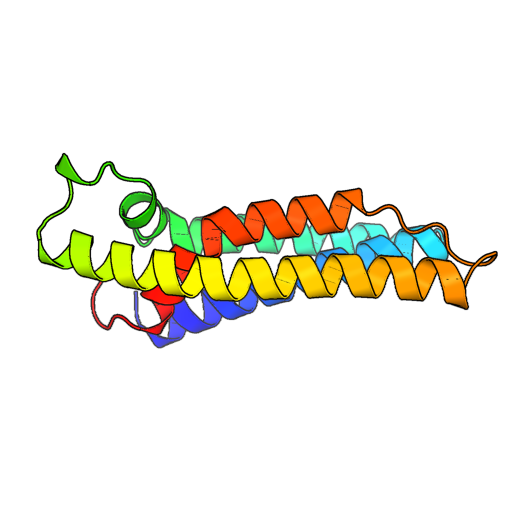17.936 -12.985 -7.196 1.00 88.00 101 GLU A O 1
ATOM 801 N N . LEU A 1 102 ? 15.898 -13.540 -6.460 1.00 89.19 102 LEU A N 1
ATOM 802 C CA . LEU A 1 102 ? 15.602 -14.400 -7.608 1.00 89.19 102 LEU A CA 1
ATOM 803 C C . LEU A 1 102 ? 15.619 -13.617 -8.926 1.00 89.19 102 LEU A C 1
ATOM 805 O O . LEU A 1 102 ? 16.161 -14.091 -9.921 1.00 89.19 102 LEU A O 1
ATOM 809 N N . ILE A 1 103 ? 15.031 -12.421 -8.973 1.00 86.06 103 ILE A N 1
ATOM 810 C CA . ILE A 1 103 ? 15.056 -11.624 -10.203 1.00 86.06 103 ILE A CA 1
ATOM 811 C C . ILE A 1 103 ? 16.488 -11.193 -10.532 1.00 86.06 103 ILE A C 1
ATOM 813 O O . ILE A 1 103 ? 16.877 -11.254 -11.695 1.00 86.06 103 ILE A O 1
ATOM 817 N N . GLU A 1 104 ? 17.276 -10.788 -9.538 1.00 83.00 104 GLU A N 1
ATOM 818 C CA . GLU A 1 104 ? 18.673 -10.409 -9.746 1.00 83.00 104 GLU A CA 1
ATOM 819 C C . GLU A 1 104 ? 19.513 -11.584 -10.259 1.00 83.00 104 GLU A C 1
ATOM 821 O O . GLU A 1 104 ? 20.242 -11.416 -11.233 1.00 83.00 104 GLU A O 1
ATOM 826 N N . GLU A 1 105 ? 19.360 -12.781 -9.692 1.00 84.56 105 GLU A N 1
ATOM 827 C CA . GLU A 1 105 ? 20.107 -13.971 -10.108 1.00 84.56 105 GLU A CA 1
ATOM 828 C C . GLU A 1 105 ? 19.731 -14.422 -11.529 1.00 84.56 105 GLU A C 1
ATOM 830 O O . GLU A 1 105 ? 20.603 -14.564 -12.392 1.00 84.56 105 GLU A O 1
ATOM 835 N N . TYR A 1 106 ? 18.434 -14.579 -11.816 1.00 83.69 106 TYR A N 1
ATOM 836 C CA . TYR A 1 106 ? 17.957 -15.128 -13.093 1.00 83.69 106 TYR A CA 1
ATOM 837 C C . TYR A 1 106 ? 17.881 -14.101 -14.233 1.00 83.69 106 TYR A C 1
ATOM 839 O O . TYR A 1 106 ? 17.879 -14.492 -15.401 1.00 83.69 106 TYR A O 1
ATOM 847 N N . MET A 1 107 ? 17.813 -12.802 -13.929 1.00 76.81 107 MET A N 1
ATOM 848 C CA . MET A 1 107 ? 17.793 -11.719 -14.927 1.00 76.81 107 MET A CA 1
ATOM 849 C C . MET A 1 107 ? 19.076 -10.877 -14.917 1.00 76.81 107 MET A C 1
ATOM 851 O O . MET A 1 107 ? 19.107 -9.784 -15.502 1.00 76.81 107 MET A O 1
ATOM 855 N N . SER A 1 108 ? 20.133 -11.385 -14.271 1.00 56.62 108 SER A N 1
ATOM 856 C CA . SER A 1 108 ? 21.448 -10.752 -14.172 1.00 56.62 108 SER A CA 1
ATOM 857 C C . SER A 1 108 ? 21.937 -10.294 -15.555 1.00 56.62 108 SER A C 1
ATOM 859 O O . SER A 1 108 ? 22.233 -11.084 -16.447 1.00 56.62 108 SER A O 1
ATOM 861 N N . GLY A 1 109 ? 21.969 -8.971 -15.756 1.00 61.25 109 GLY A N 1
ATOM 862 C CA . GLY A 1 109 ? 22.464 -8.323 -16.977 1.00 61.25 109 GLY A CA 1
ATOM 863 C C . GLY A 1 109 ? 21.454 -7.477 -17.760 1.00 61.25 109 GLY A C 1
ATOM 864 O O . GLY A 1 109 ? 21.883 -6.659 -18.569 1.00 61.25 109 GLY A O 1
ATOM 865 N N . THR A 1 110 ? 20.142 -7.595 -17.517 1.00 61.66 110 THR A N 1
ATOM 866 C CA . THR A 1 110 ? 19.125 -6.772 -18.221 1.00 61.66 110 THR A CA 1
ATOM 867 C C . THR A 1 110 ? 18.437 -5.733 -17.343 1.00 61.66 110 THR A C 1
ATOM 869 O O . THR A 1 110 ? 17.949 -4.732 -17.860 1.00 61.66 110 THR A O 1
ATOM 872 N N . ILE A 1 111 ? 18.380 -5.942 -16.026 1.00 66.00 111 ILE A N 1
ATOM 873 C CA . ILE A 1 111 ? 17.503 -5.173 -15.140 1.00 66.00 111 ILE A CA 1
ATOM 874 C C . ILE A 1 111 ? 18.251 -4.813 -13.850 1.00 66.00 111 ILE A C 1
ATOM 876 O O . ILE A 1 111 ? 18.482 -5.659 -12.997 1.00 66.00 111 ILE A O 1
ATOM 880 N N . ASN A 1 112 ? 18.580 -3.530 -13.669 1.00 69.25 112 ASN A N 1
ATOM 881 C CA . ASN A 1 112 ? 19.048 -3.014 -12.379 1.00 69.25 112 ASN A CA 1
ATOM 882 C C . ASN A 1 112 ? 17.831 -2.606 -11.528 1.00 69.25 112 ASN A C 1
ATOM 884 O O . ASN A 1 112 ? 17.276 -1.508 -11.687 1.00 69.25 112 ASN A O 1
ATOM 888 N N . ILE A 1 113 ? 17.382 -3.490 -10.635 1.00 73.19 113 ILE A N 1
ATOM 889 C CA . ILE A 1 113 ? 16.274 -3.212 -9.711 1.00 73.19 113 ILE A CA 1
ATOM 890 C C . ILE A 1 113 ? 16.825 -2.471 -8.499 1.00 73.19 113 ILE A C 1
ATOM 892 O O . ILE A 1 113 ? 17.558 -3.020 -7.691 1.00 73.19 113 ILE A O 1
ATOM 896 N N . SER A 1 114 ? 16.424 -1.208 -8.332 1.00 84.12 114 SER A N 1
ATOM 897 C CA . SER A 1 114 ? 16.624 -0.562 -7.033 1.00 84.12 114 SER A CA 1
ATOM 898 C C . SER A 1 114 ? 15.538 -1.066 -6.094 1.00 84.12 114 SER A C 1
ATOM 900 O O . SER A 1 114 ? 14.359 -0.941 -6.425 1.00 84.12 114 SER A O 1
ATOM 902 N N . LEU A 1 115 ? 15.916 -1.606 -4.937 1.00 86.50 115 LEU A N 1
ATOM 903 C CA . LEU A 1 115 ? 14.967 -2.057 -3.915 1.00 86.50 115 LEU A CA 1
ATOM 904 C C . LEU A 1 115 ? 14.358 -0.912 -3.098 1.00 86.50 115 LEU A C 1
ATOM 906 O O . LEU A 1 115 ? 13.372 -1.110 -2.392 1.00 86.50 115 LEU A O 1
ATOM 910 N N . LEU A 1 116 ? 14.910 0.300 -3.208 1.00 90.50 116 LEU A N 1
ATOM 911 C CA . LEU A 1 116 ? 14.492 1.450 -2.407 1.00 90.50 116 LEU A CA 1
ATOM 912 C C . LEU A 1 116 ? 12.982 1.770 -2.516 1.00 90.50 116 LEU A C 1
ATOM 914 O O . LEU A 1 116 ? 12.356 1.944 -1.469 1.00 90.50 116 LEU A O 1
ATOM 918 N N . PRO A 1 117 ? 12.352 1.800 -3.712 1.00 91.31 117 PRO A N 1
ATOM 919 C CA . PRO A 1 117 ? 10.911 2.041 -3.826 1.00 91.31 117 PRO A CA 1
ATOM 920 C C . PRO A 1 117 ? 10.075 0.937 -3.171 1.00 91.31 117 PRO A C 1
ATOM 922 O O . PRO A 1 117 ? 9.070 1.229 -2.521 1.00 91.31 117 PRO A O 1
ATOM 925 N N . ALA A 1 118 ? 10.500 -0.325 -3.299 1.00 91.44 118 ALA A N 1
ATOM 926 C CA . ALA A 1 118 ? 9.830 -1.457 -2.668 1.00 91.44 118 ALA A CA 1
ATOM 927 C C . ALA A 1 118 ? 9.897 -1.354 -1.136 1.00 91.44 118 ALA A C 1
ATOM 929 O O . ALA A 1 118 ? 8.871 -1.490 -0.469 1.00 91.44 118 ALA A O 1
ATOM 930 N N . PHE A 1 119 ? 11.061 -1.011 -0.573 1.00 92.12 119 PHE A N 1
ATOM 931 C CA . PHE A 1 119 ? 11.204 -0.770 0.866 1.00 92.12 119 PHE A CA 1
ATOM 932 C C . PHE A 1 119 ? 10.370 0.416 1.355 1.00 92.12 119 PHE A C 1
ATOM 934 O O . PHE A 1 119 ? 9.731 0.312 2.400 1.00 92.12 119 PHE A O 1
ATOM 941 N N . ALA A 1 120 ? 10.309 1.516 0.601 1.00 93.69 120 ALA A N 1
ATOM 942 C CA . ALA A 1 120 ? 9.447 2.648 0.942 1.00 93.69 120 ALA A CA 1
ATOM 943 C C . ALA A 1 120 ? 7.963 2.235 0.999 1.00 93.69 120 ALA A C 1
ATOM 945 O O . ALA A 1 120 ? 7.241 2.628 1.917 1.00 93.69 120 ALA A O 1
ATOM 946 N N . CYS A 1 121 ? 7.520 1.382 0.071 1.00 94.06 121 CYS A N 1
ATOM 947 C CA . CYS A 1 121 ? 6.164 0.835 0.080 1.00 94.06 121 CYS A CA 1
ATOM 948 C C . CYS A 1 121 ? 5.924 -0.121 1.246 1.00 94.06 121 CYS A C 1
ATOM 950 O O . CYS A 1 121 ? 4.852 -0.079 1.842 1.00 94.06 121 CYS A O 1
ATOM 952 N N . LEU A 1 122 ? 6.907 -0.950 1.603 1.00 93.69 122 LEU A N 1
ATOM 953 C CA . LEU A 1 122 ? 6.830 -1.814 2.781 1.00 93.69 122 LEU A CA 1
ATOM 954 C C . LEU A 1 122 ? 6.723 -0.989 4.068 1.00 93.69 122 LEU A C 1
ATOM 956 O O . LEU A 1 122 ? 5.863 -1.274 4.895 1.00 93.69 122 LEU A O 1
ATOM 960 N N . LEU A 1 123 ? 7.520 0.071 4.221 1.00 94.12 123 LEU A N 1
ATOM 961 C CA . LEU A 1 123 ? 7.410 0.984 5.362 1.00 94.12 123 LEU A CA 1
ATOM 962 C C . LEU A 1 123 ? 6.024 1.630 5.423 1.00 94.12 123 LEU A C 1
ATOM 964 O O . LEU A 1 123 ? 5.374 1.616 6.466 1.00 94.12 123 LEU A O 1
ATOM 968 N N . TYR A 1 124 ? 5.529 2.135 4.295 1.00 94.88 124 TYR A N 1
ATOM 969 C CA . TYR A 1 124 ? 4.176 2.676 4.211 1.00 94.88 124 TYR A CA 1
ATOM 970 C C . TYR A 1 124 ? 3.104 1.639 4.592 1.00 94.88 124 TYR A C 1
ATOM 972 O O . TYR A 1 124 ? 2.169 1.938 5.345 1.00 94.88 124 TYR A O 1
ATOM 980 N N . LEU A 1 125 ? 3.254 0.400 4.117 1.00 94.69 125 LEU A N 1
ATOM 981 C CA . LEU A 1 125 ? 2.373 -0.708 4.460 1.00 94.69 125 LEU A CA 1
ATOM 982 C C . LEU A 1 125 ? 2.410 -0.980 5.969 1.00 94.69 125 LEU A C 1
ATOM 984 O O . LEU A 1 125 ? 1.354 -1.103 6.575 1.00 94.69 125 LEU A O 1
ATOM 988 N N . ALA A 1 126 ? 3.587 -0.999 6.597 1.00 93.50 126 ALA A N 1
ATOM 989 C CA . ALA A 1 126 ? 3.733 -1.262 8.030 1.00 93.50 126 ALA A CA 1
ATOM 990 C C . ALA A 1 126 ? 2.905 -0.297 8.898 1.00 93.50 126 ALA A C 1
ATOM 992 O O . ALA A 1 126 ? 2.286 -0.721 9.873 1.00 93.50 126 ALA A O 1
ATOM 993 N N . HIS A 1 127 ? 2.829 0.979 8.511 1.00 92.62 127 HIS A N 1
ATOM 994 C CA . HIS A 1 127 ? 2.059 1.994 9.239 1.00 92.62 127 HIS A CA 1
ATOM 995 C C . HIS A 1 127 ? 0.555 1.966 8.945 1.00 92.62 127 HIS A C 1
ATOM 997 O O . HIS A 1 127 ? -0.256 2.335 9.796 1.00 92.62 127 HIS A O 1
ATOM 1003 N N . THR A 1 128 ? 0.152 1.535 7.750 1.00 95.12 128 THR A N 1
ATOM 1004 C CA . THR A 1 128 ? -1.257 1.582 7.328 1.00 95.12 128 THR A CA 1
ATOM 1005 C C . THR A 1 128 ? -1.987 0.259 7.517 1.00 95.12 128 THR A C 1
ATOM 1007 O O . THR A 1 128 ? -3.190 0.270 7.777 1.00 95.12 128 THR A O 1
ATOM 1010 N N . LEU A 1 129 ? -1.291 -0.878 7.465 1.00 94.50 129 LEU A N 1
ATOM 1011 C CA . LEU A 1 129 ? -1.882 -2.217 7.495 1.00 94.50 129 LEU A CA 1
ATOM 1012 C C . LEU A 1 129 ? -2.748 -2.483 8.736 1.00 94.50 129 LEU A C 1
ATOM 1014 O O . LEU A 1 129 ? -3.877 -2.941 8.545 1.00 94.50 129 LEU A O 1
ATOM 1018 N N . PRO A 1 130 ? -2.333 -2.132 9.973 1.00 94.12 130 PRO A N 1
ATOM 1019 C CA . PRO A 1 130 ? -3.185 -2.343 11.145 1.00 94.12 130 PRO A CA 1
ATOM 1020 C C . PRO A 1 130 ? -4.486 -1.553 11.041 1.00 94.12 130 PRO A C 1
ATOM 1022 O O . PRO A 1 130 ? -5.566 -2.083 11.294 1.00 94.12 130 PRO A O 1
ATOM 1025 N N . SER A 1 131 ? -4.400 -0.308 10.575 1.00 94.19 131 SER A N 1
ATOM 1026 C CA . SER A 1 131 ? -5.565 0.561 10.417 1.00 94.19 131 SER A CA 1
ATOM 1027 C C . SER A 1 131 ? -6.489 0.103 9.275 1.00 94.19 131 SER A C 1
ATOM 1029 O O . SER A 1 131 ? -7.711 0.154 9.413 1.00 94.19 131 SER A O 1
ATOM 1031 N N . SER A 1 132 ? -5.931 -0.434 8.185 1.00 94.44 132 SER A N 1
ATOM 1032 C CA . SER A 1 132 ? -6.673 -1.076 7.090 1.00 94.44 132 SER A CA 1
ATOM 1033 C C . SER A 1 132 ? -7.398 -2.342 7.543 1.00 94.44 132 SER A C 1
ATOM 1035 O O . SER A 1 132 ? -8.520 -2.608 7.107 1.00 94.44 132 SER A O 1
ATOM 1037 N N . LEU A 1 133 ? -6.784 -3.113 8.443 1.00 93.56 133 LEU A N 1
ATOM 1038 C CA . LEU A 1 133 ? -7.364 -4.334 8.993 1.00 93.56 133 LEU A CA 1
ATOM 1039 C C . LEU A 1 133 ? -8.583 -4.005 9.865 1.00 93.56 133 LEU A C 1
ATOM 1041 O O . LEU A 1 133 ? -9.652 -4.575 9.639 1.00 93.56 133 LEU A O 1
ATOM 1045 N N . ILE A 1 134 ? -8.470 -2.997 10.739 1.00 92.31 134 ILE A N 1
ATOM 1046 C CA . ILE A 1 134 ? -9.594 -2.448 11.522 1.00 92.31 134 ILE A CA 1
ATOM 1047 C C . ILE A 1 134 ? -10.693 -1.922 10.590 1.00 92.31 134 ILE A C 1
ATOM 1049 O O . ILE A 1 134 ? -11.874 -2.234 10.762 1.00 92.31 134 ILE A O 1
ATOM 1053 N N . ALA A 1 135 ? -10.318 -1.186 9.537 1.00 89.69 135 ALA A N 1
ATOM 1054 C CA . ALA A 1 135 ? -11.255 -0.729 8.513 1.00 89.69 135 ALA A CA 1
ATOM 1055 C C . ALA A 1 135 ? -12.054 -1.881 7.875 1.00 89.69 135 ALA A C 1
ATOM 1057 O O . ALA A 1 135 ? -13.197 -1.681 7.440 1.00 89.69 135 ALA A O 1
ATOM 1058 N N . TRP A 1 136 ? -11.483 -3.079 7.798 1.00 86.50 136 TRP A N 1
ATOM 1059 C CA . TRP A 1 136 ? -12.117 -4.234 7.180 1.00 86.50 136 TRP A CA 1
ATOM 1060 C C . TRP A 1 136 ? -12.989 -5.035 8.151 1.00 86.50 136 TRP A C 1
ATOM 1062 O O . TRP A 1 136 ? -14.089 -5.476 7.770 1.00 86.50 136 TRP A O 1
ATOM 1072 N N . THR A 1 137 ? -12.519 -5.225 9.385 1.00 85.50 137 THR A N 1
ATOM 1073 C CA . THR A 1 137 ? -13.153 -6.083 10.393 1.00 85.50 137 THR A CA 1
ATOM 1074 C C . THR A 1 137 ? -14.279 -5.369 11.120 1.00 85.50 137 THR A C 1
ATOM 1076 O O . THR A 1 137 ? -15.396 -5.892 11.127 1.00 85.50 137 THR A O 1
ATOM 1079 N N . GLU A 1 138 ? -14.047 -4.154 11.608 1.00 84.94 138 GLU A N 1
ATOM 1080 C CA . GLU A 1 138 ? -14.972 -3.482 12.519 1.00 84.94 138 GLU A CA 1
ATOM 1081 C C . GLU A 1 138 ? -16.196 -2.911 11.801 1.00 84.94 138 GLU A C 1
ATOM 1083 O O . GLU A 1 138 ? -16.125 -2.459 10.654 1.00 84.94 138 GLU A O 1
ATOM 1088 N N . ARG A 1 139 ? -17.364 -2.953 12.450 1.00 71.00 139 ARG A N 1
ATOM 1089 C CA . ARG A 1 139 ? -18.601 -2.360 11.906 1.00 71.00 139 ARG A CA 1
ATOM 1090 C C . ARG A 1 139 ? -18.721 -0.876 12.237 1.00 71.00 139 ARG A C 1
ATOM 1092 O O . ARG A 1 139 ? -19.167 -0.118 11.380 1.00 71.00 139 ARG A O 1
ATOM 1099 N N . GLU A 1 140 ? -18.264 -0.485 13.418 1.00 65.12 140 GLU A N 1
ATOM 1100 C CA . GLU A 1 140 ? -18.324 0.875 13.948 1.00 65.12 140 GLU A CA 1
ATOM 1101 C C . GLU A 1 140 ? -16.908 1.294 14.331 1.00 65.12 140 GLU A C 1
ATOM 1103 O O . GLU A 1 140 ? -16.209 0.551 15.017 1.00 65.12 140 GLU A O 1
ATOM 1108 N N . VAL A 1 141 ? -16.481 2.429 13.781 1.00 60.09 141 VAL A N 1
ATOM 1109 C CA . VAL A 1 141 ? -15.221 3.123 14.065 1.00 60.09 141 VAL A CA 1
ATOM 1110 C C . VAL A 1 141 ? -15.533 4.608 14.002 1.00 60.09 141 VAL A C 1
ATOM 1112 O O . VAL A 1 141 ? -16.237 4.980 13.024 1.00 60.09 141 VAL A O 1
#